Protein AF-A0A4R8GVM1-F1 (afdb_monomer)

Sequence (85 aa):
MPNQVTVVLVFYRDKWCPYCNLQLRTYQQALSKINDLGAGLISISPQTPDYSLTQKEKEELSYELLSDTKGEVAEKYNVLFDVPR

Organism: NCBI:txid46469

Foldseek 3Di:
DPDDAAEDEAEDEADVDPVVLVVQLVCQVCQVVCVVVRHAYEYEYLDDPVRQVVSCVVSVHPGYYYHPVPCPVVVVVVNDDDDDD

Secondary structure (DSSP, 8-state):
-----EEEEEE---TT-HHHHHHHHHHHHHHHHHHHTTEEEEEEESS-HHHHHHHHHHTT--SEEEE-TTSHHHHHTT---PPP-

Structure (mmCIF, N/CA/C/O backbone):
data_AF-A0A4R8GVM1-F1
#
_entry.id   AF-A0A4R8GVM1-F1
#
loop_
_atom_site.group_PDB
_atom_site.id
_atom_site.type_symbol
_atom_site.label_atom_id
_atom_site.label_alt_id
_atom_site.label_comp_id
_atom_site.label_asym_id
_atom_site.label_entity_id
_atom_site.label_seq_id
_atom_site.pdbx_PDB_ins_code
_atom_site.Cartn_x
_atom_site.Cartn_y
_atom_site.Cartn_z
_atom_site.occupancy
_atom_site.B_iso_or_equiv
_atom_site.auth_seq_id
_atom_site.auth_comp_id
_atom_site.auth_asym_id
_atom_site.auth_atom_id
_atom_site.pdbx_PDB_model_num
ATOM 1 N N . MET A 1 1 ? -15.293 -18.231 15.649 1.00 46.91 1 MET A N 1
ATOM 2 C CA . MET A 1 1 ? -14.965 -17.803 14.272 1.00 46.91 1 MET A CA 1
ATOM 3 C C . MET A 1 1 ? -13.742 -16.913 14.387 1.00 46.91 1 MET A C 1
ATOM 5 O O . MET A 1 1 ? -13.754 -16.094 15.302 1.00 46.91 1 MET A O 1
ATOM 9 N N . PRO A 1 2 ? -12.665 -17.101 13.609 1.00 60.03 2 PRO A N 1
ATOM 10 C CA . PRO A 1 2 ? -11.539 -16.181 13.697 1.00 60.03 2 PRO A CA 1
ATOM 11 C C . PRO A 1 2 ? -12.039 -14.783 13.311 1.00 60.03 2 PRO A C 1
ATOM 13 O O . PRO A 1 2 ? -12.897 -14.660 12.439 1.00 60.03 2 PRO A O 1
ATOM 16 N N . ASN A 1 3 ? -11.563 -13.759 14.016 1.00 59.28 3 ASN A N 1
ATOM 17 C CA . ASN A 1 3 ? -11.906 -12.359 13.783 1.00 59.28 3 ASN A CA 1
ATOM 18 C C . ASN A 1 3 ? -11.609 -12.016 12.311 1.00 59.28 3 ASN A C 1
ATOM 20 O O . ASN A 1 3 ? -10.445 -11.889 11.931 1.00 59.28 3 ASN A O 1
ATOM 24 N N . GLN A 1 4 ? -12.636 -11.939 11.463 1.00 64.06 4 GLN A 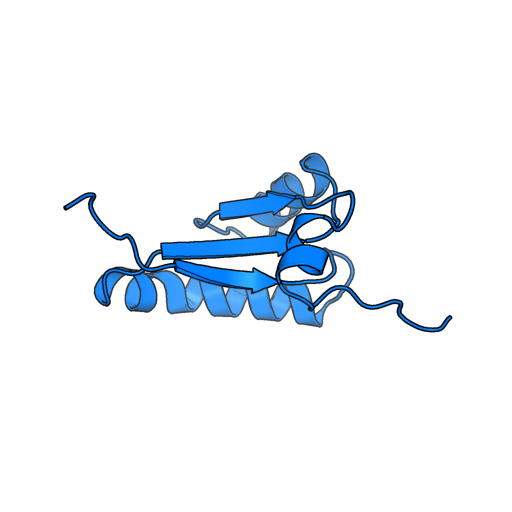N 1
ATOM 25 C CA . GLN A 1 4 ? -12.466 -11.608 10.051 1.00 64.06 4 GLN A CA 1
ATOM 26 C C . GLN A 1 4 ? -12.259 -10.097 9.942 1.00 64.06 4 GLN A C 1
ATOM 28 O O . GLN A 1 4 ? -13.206 -9.320 10.024 1.00 64.06 4 GLN A O 1
ATOM 33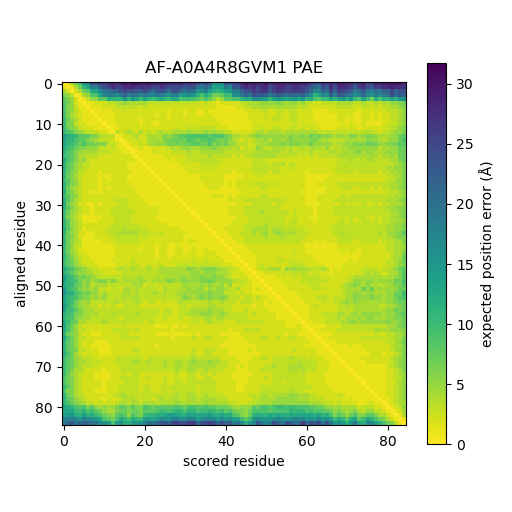 N N . VAL A 1 5 ? -11.000 -9.681 9.811 1.00 81.38 5 VAL A N 1
ATOM 34 C CA . VAL A 1 5 ? -10.630 -8.274 9.631 1.00 81.38 5 VAL A CA 1
ATOM 35 C C . VAL A 1 5 ? -10.894 -7.888 8.178 1.00 81.38 5 VAL A C 1
ATOM 37 O O . VAL A 1 5 ? -10.354 -8.504 7.259 1.00 81.38 5 VAL A O 1
ATOM 40 N N . THR A 1 6 ? -11.738 -6.879 7.964 1.00 94.50 6 THR A N 1
ATOM 41 C CA . THR A 1 6 ? -11.973 -6.315 6.628 1.00 94.50 6 THR A CA 1
ATOM 42 C C . THR A 1 6 ? -10.775 -5.458 6.239 1.00 94.50 6 THR A C 1
ATOM 44 O O . THR A 1 6 ? -10.298 -4.659 7.041 1.00 94.50 6 THR A O 1
ATOM 47 N N . VAL A 1 7 ? -10.277 -5.613 5.013 1.00 95.44 7 VAL A N 1
ATOM 48 C CA . VAL A 1 7 ? -9.113 -4.868 4.522 1.00 95.44 7 VAL A CA 1
ATOM 49 C C . VAL A 1 7 ? -9.448 -4.218 3.189 1.00 95.44 7 VAL A C 1
ATOM 51 O O . VAL A 1 7 ? -9.914 -4.879 2.264 1.00 95.44 7 VAL A O 1
ATOM 54 N N . VAL A 1 8 ? -9.163 -2.923 3.087 1.00 96.50 8 VAL A N 1
ATOM 55 C CA . VAL A 1 8 ? -9.033 -2.223 1.812 1.00 96.50 8 VAL A CA 1
ATOM 56 C C . VAL A 1 8 ? -7.604 -2.448 1.322 1.00 96.50 8 VAL A C 1
ATOM 58 O O . VAL A 1 8 ? -6.654 -1.967 1.938 1.00 96.50 8 VAL A O 1
ATOM 61 N N . LEU A 1 9 ? -7.454 -3.211 0.238 1.00 97.00 9 LEU A N 1
ATOM 62 C CA . LEU A 1 9 ? -6.163 -3.499 -0.387 1.00 97.00 9 LEU A CA 1
ATOM 63 C C . LEU A 1 9 ? -5.995 -2.654 -1.652 1.00 97.00 9 LEU A C 1
ATOM 65 O O . LEU A 1 9 ? -6.832 -2.704 -2.553 1.00 97.00 9 LEU A O 1
ATOM 69 N N . VAL A 1 10 ? -4.907 -1.893 -1.723 1.00 96.69 10 VAL A N 1
ATOM 70 C CA . VAL A 1 10 ? -4.608 -0.980 -2.830 1.00 96.69 10 VAL A CA 1
ATOM 71 C C . VAL A 1 10 ? -3.337 -1.426 -3.539 1.00 96.69 10 VAL A C 1
ATOM 73 O O . VAL A 1 10 ? -2.259 -1.404 -2.954 1.00 96.69 10 VAL A O 1
ATOM 76 N N . PHE A 1 11 ? -3.437 -1.750 -4.825 1.00 95.56 11 PHE A N 1
ATOM 77 C CA . PHE A 1 11 ? -2.269 -1.950 -5.682 1.00 95.56 11 PHE A CA 1
ATOM 78 C C . PHE A 1 11 ? -1.867 -0.622 -6.324 1.00 95.56 11 PHE A C 1
ATOM 80 O O . PHE A 1 11 ? -2.710 0.086 -6.881 1.00 95.56 11 PHE A O 1
ATOM 87 N N . TYR A 1 12 ? -0.583 -0.280 -6.260 1.00 93.69 12 TYR A N 1
ATOM 88 C CA . TYR A 1 12 ? -0.032 0.904 -6.917 1.00 93.69 12 TYR A CA 1
ATOM 89 C C . TYR A 1 12 ? 1.328 0.596 -7.551 1.00 93.69 12 TYR A C 1
ATOM 91 O O . TYR A 1 12 ? 1.934 -0.438 -7.281 1.00 93.69 12 TYR A O 1
ATOM 99 N N . ARG A 1 13 ? 1.798 1.485 -8.434 1.00 89.12 13 ARG A N 1
ATOM 100 C CA . ARG A 1 13 ? 3.026 1.259 -9.211 1.00 89.12 13 ARG A CA 1
ATOM 101 C C . ARG A 1 13 ? 4.277 1.471 -8.370 1.00 89.12 13 ARG A C 1
ATOM 103 O O . ARG A 1 13 ? 4.971 0.518 -8.045 1.00 89.12 13 ARG A O 1
ATOM 110 N N . ASP A 1 14 ? 4.578 2.723 -8.047 1.00 85.94 14 ASP A N 1
ATOM 111 C CA . ASP A 1 14 ? 5.820 3.093 -7.375 1.00 85.94 14 ASP A CA 1
ATOM 112 C C . ASP A 1 14 ? 5.839 4.578 -6.966 1.00 85.94 14 ASP A C 1
ATOM 114 O O . ASP A 1 14 ? 4.908 5.343 -7.235 1.00 85.94 14 ASP A O 1
ATOM 118 N N . LYS A 1 15 ? 6.930 4.989 -6.310 1.00 83.88 15 LYS A N 1
ATOM 119 C CA . LYS A 1 15 ? 7.177 6.345 -5.812 1.00 83.88 15 LYS A CA 1
ATOM 120 C C . LYS A 1 15 ? 7.413 7.399 -6.888 1.00 83.88 15 LYS A C 1
ATOM 122 O O . LYS A 1 15 ? 7.300 8.588 -6.583 1.00 83.88 15 LYS A O 1
ATOM 127 N N . TRP A 1 16 ? 7.811 7.017 -8.104 1.00 84.75 16 TRP A N 1
ATOM 128 C CA . TRP A 1 16 ? 8.082 8.004 -9.156 1.00 84.75 16 TRP A CA 1
ATOM 129 C C . TRP A 1 16 ? 6.788 8.458 -9.829 1.00 84.75 16 TRP A C 1
ATOM 131 O O . TRP A 1 16 ? 6.745 9.549 -10.394 1.00 84.75 16 TRP A O 1
ATOM 141 N N . CYS A 1 17 ? 5.717 7.670 -9.722 1.00 86.56 17 CYS A N 1
ATOM 142 C CA . CYS A 1 17 ? 4.414 8.043 -10.235 1.00 86.56 17 CYS A CA 1
ATOM 143 C C . CYS A 1 17 ? 3.765 9.162 -9.382 1.00 86.56 17 CYS A C 1
ATOM 145 O O . CYS A 1 17 ? 3.385 8.928 -8.229 1.00 86.56 17 CYS A O 1
ATOM 147 N N . PRO A 1 18 ? 3.554 10.377 -9.931 1.00 88.06 18 PRO A N 1
ATOM 148 C CA . PRO A 1 18 ? 2.970 11.488 -9.174 1.00 88.06 18 PRO A CA 1
ATOM 149 C C . PRO A 1 18 ? 1.518 11.215 -8.767 1.00 88.06 18 PRO A C 1
ATOM 151 O O . PRO A 1 18 ? 1.087 11.636 -7.693 1.00 88.06 18 PRO A O 1
ATOM 154 N N . TYR A 1 19 ? 0.784 10.470 -9.598 1.00 91.94 19 TYR A N 1
ATOM 155 C CA . TYR A 1 19 ? -0.578 10.049 -9.293 1.00 91.94 19 TYR A CA 1
ATOM 156 C C . TYR A 1 19 ? -0.613 9.071 -8.116 1.00 91.94 19 TYR A C 1
ATOM 158 O O . TYR A 1 19 ? -1.427 9.253 -7.216 1.00 91.94 19 TYR A O 1
ATOM 166 N N . CYS A 1 20 ? 0.308 8.101 -8.059 1.00 92.12 20 CYS A N 1
ATOM 167 C CA . CYS A 1 20 ? 0.399 7.189 -6.918 1.00 92.12 20 CYS A CA 1
ATOM 168 C C . CYS A 1 20 ? 0.672 7.947 -5.614 1.00 92.12 20 CYS A C 1
ATOM 170 O O . CYS A 1 20 ? 0.008 7.692 -4.618 1.00 92.12 20 CYS A O 1
ATOM 172 N N . ASN A 1 21 ? 1.576 8.931 -5.616 1.00 92.38 21 ASN A N 1
ATOM 173 C CA . ASN A 1 21 ? 1.845 9.732 -4.415 1.00 92.38 21 ASN A CA 1
ATOM 174 C C . ASN A 1 21 ? 0.606 10.521 -3.958 1.00 92.38 21 ASN A C 1
ATOM 176 O O . ASN A 1 21 ? 0.290 10.547 -2.770 1.00 92.38 21 ASN A O 1
ATOM 180 N N . LEU A 1 22 ? -0.127 11.136 -4.895 1.00 94.50 22 LEU A N 1
ATOM 181 C CA . LEU A 1 22 ? -1.396 11.801 -4.586 1.00 94.50 22 LEU A CA 1
ATOM 182 C C . LEU A 1 22 ? -2.415 10.816 -3.999 1.00 94.50 22 LEU A C 1
ATOM 184 O O . LEU A 1 22 ? -2.998 11.096 -2.955 1.00 94.50 22 LEU A O 1
ATOM 188 N N . GLN A 1 23 ? -2.582 9.659 -4.639 1.00 95.00 23 GLN A N 1
ATOM 189 C CA . GLN A 1 23 ? -3.490 8.602 -4.209 1.00 95.00 23 GLN A CA 1
ATOM 190 C C . GLN A 1 23 ? -3.174 8.129 -2.778 1.00 95.00 23 GLN A C 1
ATOM 192 O O . GLN A 1 23 ? -4.081 8.048 -1.951 1.00 95.00 23 GLN A O 1
ATOM 197 N N . LEU A 1 24 ? -1.900 7.883 -2.451 1.00 95.88 24 LEU A N 1
ATOM 198 C CA . LEU A 1 24 ? -1.483 7.449 -1.113 1.00 95.88 24 LEU A CA 1
ATOM 199 C C . LEU A 1 24 ? -1.818 8.485 -0.029 1.00 95.88 24 LEU A C 1
ATOM 201 O O . LEU A 1 24 ? -2.318 8.103 1.032 1.00 95.88 24 LEU A O 1
ATOM 205 N N . ARG A 1 25 ? -1.608 9.782 -0.303 1.00 96.00 25 ARG A N 1
ATOM 206 C CA . 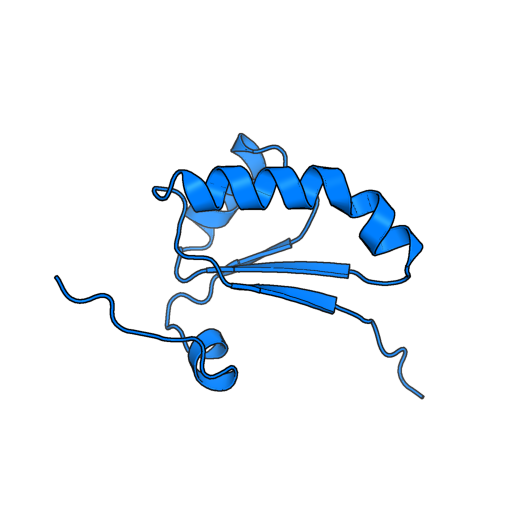ARG A 1 25 ? -1.995 10.871 0.613 1.00 96.00 25 ARG A CA 1
ATOM 207 C C . ARG A 1 25 ? -3.509 10.980 0.775 1.00 96.00 25 ARG A C 1
ATOM 209 O O . ARG A 1 25 ? -3.992 11.196 1.883 1.00 96.00 25 ARG A O 1
ATOM 216 N N . THR A 1 26 ? -4.274 10.805 -0.301 1.00 96.69 26 THR A N 1
ATOM 217 C CA . THR A 1 26 ? -5.742 10.794 -0.223 1.00 96.69 26 THR A CA 1
ATOM 218 C C . THR A 1 26 ? -6.244 9.649 0.654 1.00 96.69 26 THR A C 1
ATOM 220 O O . THR A 1 26 ? -7.158 9.847 1.453 1.00 96.69 26 THR A O 1
ATOM 223 N N . TYR A 1 27 ? -5.624 8.469 0.585 1.00 97.38 27 TYR A N 1
ATOM 224 C CA . TYR A 1 27 ? -5.978 7.383 1.496 1.00 97.38 27 TYR A CA 1
ATOM 225 C C . TYR A 1 27 ? -5.585 7.659 2.946 1.00 97.38 27 TYR A C 1
ATOM 227 O O . TYR A 1 27 ? -6.365 7.340 3.838 1.00 97.38 27 TYR A O 1
ATOM 235 N N . GLN A 1 28 ? -4.444 8.310 3.196 1.00 97.62 28 GLN A N 1
ATOM 236 C CA . GLN A 1 28 ? -4.080 8.764 4.542 1.00 97.62 28 GLN A CA 1
ATOM 237 C C . GLN A 1 28 ? -5.151 9.698 5.126 1.00 97.62 28 GLN A C 1
ATOM 239 O O . GLN A 1 28 ? -5.564 9.528 6.270 1.00 97.62 28 GLN A O 1
ATOM 244 N N . GLN A 1 29 ? -5.665 10.639 4.328 1.00 97.81 29 GLN A N 1
ATOM 245 C CA . GLN A 1 29 ? -6.755 11.536 4.738 1.00 97.81 29 GLN A CA 1
ATOM 246 C C . GLN A 1 29 ? -8.062 10.782 5.034 1.00 97.81 29 GLN A C 1
ATOM 248 O O . GLN A 1 29 ? -8.830 11.189 5.903 1.00 97.81 29 GLN A O 1
ATOM 253 N N . ALA A 1 30 ? -8.316 9.674 4.334 1.00 97.44 30 ALA A N 1
ATOM 254 C CA . ALA A 1 30 ? -9.491 8.830 4.533 1.00 97.44 30 ALA A CA 1
ATOM 2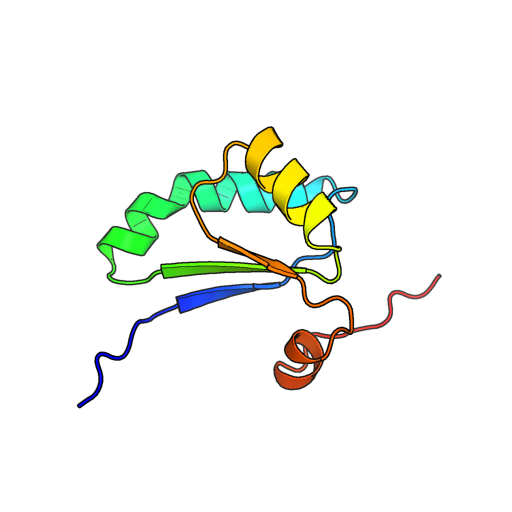55 C C . ALA A 1 30 ? -9.317 7.760 5.628 1.00 97.44 30 ALA A C 1
ATOM 257 O O . ALA A 1 30 ? -10.300 7.107 5.985 1.00 97.44 30 ALA A O 1
ATOM 258 N N . LEU A 1 31 ? -8.108 7.573 6.170 1.00 97.69 31 LEU A N 1
ATOM 259 C CA . LEU A 1 31 ? -7.766 6.439 7.033 1.00 97.69 31 LEU A CA 1
ATOM 260 C C . LEU A 1 31 ? -8.665 6.344 8.269 1.00 97.69 31 LEU A C 1
ATOM 262 O O . LEU A 1 31 ? -9.148 5.258 8.575 1.00 97.69 31 LEU A O 1
ATOM 266 N N . SER A 1 32 ? -8.950 7.469 8.938 1.00 97.50 32 SER A N 1
ATOM 267 C CA . SER A 1 32 ? -9.853 7.477 10.102 1.00 97.50 32 SER A CA 1
ATOM 268 C C . SER A 1 32 ? -11.227 6.921 9.743 1.00 97.50 32 SER A C 1
ATOM 270 O O . SER A 1 32 ? -11.724 6.033 10.419 1.00 97.50 32 SER A O 1
ATOM 272 N N . LYS A 1 33 ? -11.801 7.363 8.618 1.00 97.50 33 LYS A N 1
ATOM 273 C CA . LYS A 1 33 ? -13.113 6.898 8.159 1.00 97.50 33 LYS A CA 1
ATOM 274 C C . LYS A 1 33 ? -13.108 5.407 7.812 1.00 97.50 33 LYS A C 1
ATOM 276 O O . LYS A 1 33 ? -14.106 4.733 8.035 1.00 97.50 33 LYS A O 1
ATOM 281 N N . ILE A 1 34 ? -12.013 4.896 7.245 1.00 96.56 34 ILE A N 1
ATOM 282 C CA . ILE A 1 34 ? -11.857 3.462 6.954 1.00 96.56 34 ILE A CA 1
ATOM 283 C C . ILE A 1 34 ? -11.833 2.666 8.268 1.00 96.56 34 ILE A C 1
ATOM 285 O O . ILE A 1 34 ? -12.566 1.685 8.401 1.00 96.56 34 ILE A O 1
ATOM 289 N N . ASN A 1 35 ? -11.068 3.138 9.254 1.00 95.50 35 ASN A N 1
ATOM 290 C CA . ASN A 1 35 ? -10.977 2.519 10.575 1.00 95.50 35 ASN A CA 1
ATOM 291 C C . ASN A 1 35 ? -12.315 2.559 11.333 1.00 95.50 35 ASN A C 1
ATOM 293 O O . ASN A 1 35 ? -12.695 1.559 11.940 1.00 95.50 35 ASN A O 1
ATOM 297 N N . ASP A 1 36 ? -13.062 3.665 11.254 1.00 96.88 36 ASP A N 1
ATOM 298 C CA . ASP A 1 36 ? -14.383 3.823 11.885 1.00 96.88 36 ASP A CA 1
ATOM 299 C C . ASP A 1 36 ? -15.422 2.831 11.328 1.00 96.88 36 ASP A C 1
ATOM 301 O O . ASP A 1 36 ? -16.386 2.479 12.007 1.00 96.88 36 ASP A O 1
ATOM 305 N N . LEU A 1 37 ? -15.214 2.340 10.101 1.00 95.94 37 LEU A N 1
ATOM 306 C CA . LEU A 1 37 ? -16.014 1.280 9.478 1.00 95.94 37 LEU A CA 1
ATOM 307 C C . LEU A 1 37 ? -15.544 -0.138 9.859 1.00 95.94 37 LEU A C 1
ATOM 309 O O . LEU A 1 37 ? -16.083 -1.119 9.348 1.00 95.94 37 LEU A O 1
ATOM 313 N N . GLY A 1 38 ? -14.546 -0.264 10.737 1.00 94.69 38 GLY A N 1
ATOM 314 C CA . GLY A 1 38 ? -13.977 -1.544 11.164 1.00 94.69 38 GLY A CA 1
ATOM 315 C C . GLY A 1 38 ? -13.058 -2.197 10.128 1.00 94.69 38 GLY A C 1
ATOM 316 O O . GLY A 1 38 ? -12.835 -3.408 10.193 1.00 94.69 38 GLY A O 1
ATOM 317 N N . ALA A 1 39 ? -12.542 -1.425 9.166 1.00 95.75 39 ALA A N 1
ATOM 318 C CA . ALA A 1 39 ? -11.624 -1.907 8.142 1.00 95.75 39 ALA A CA 1
ATOM 319 C C . ALA A 1 3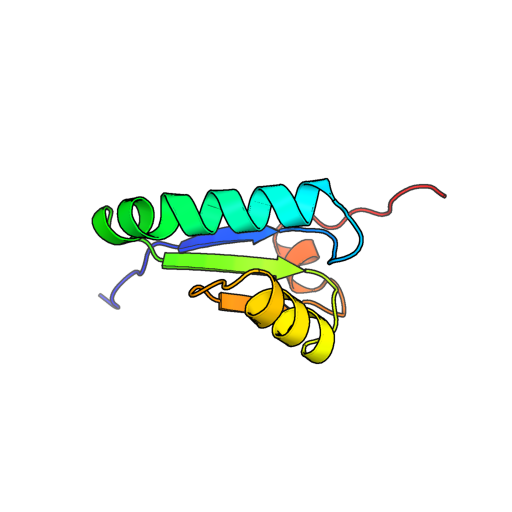9 ? -10.199 -1.375 8.357 1.00 95.75 39 ALA A C 1
ATOM 321 O O . ALA A 1 39 ? -10.005 -0.268 8.845 1.00 95.75 39 ALA A O 1
ATOM 322 N N . GLY A 1 40 ? -9.199 -2.159 7.958 1.00 95.62 40 GLY A N 1
ATOM 323 C CA . GLY A 1 40 ? -7.816 -1.704 7.813 1.00 95.62 40 GLY A CA 1
ATOM 324 C C . GLY A 1 40 ? -7.50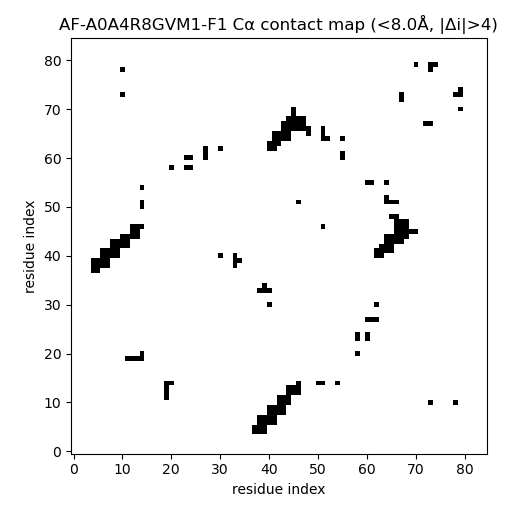2 -1.283 6.376 1.00 95.62 40 GLY A C 1
ATOM 325 O O . GLY A 1 40 ? -8.227 -1.633 5.442 1.00 95.62 40 GLY A O 1
ATOM 326 N N . LEU A 1 41 ? -6.390 -0.574 6.188 1.00 97.25 41 LEU A N 1
ATOM 327 C CA . LEU A 1 41 ? -5.882 -0.167 4.878 1.00 97.25 41 LEU A CA 1
ATOM 328 C C . LEU A 1 41 ? -4.455 -0.683 4.674 1.00 97.25 41 LEU A C 1
ATOM 330 O O . LEU A 1 41 ? -3.593 -0.489 5.532 1.00 97.25 41 LEU A O 1
ATOM 334 N N . ILE A 1 42 ? -4.209 -1.296 3.516 1.00 97.19 42 ILE 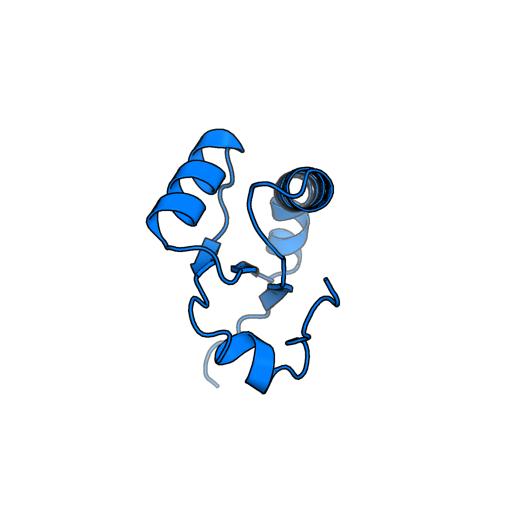A N 1
ATOM 335 C CA . ILE A 1 42 ? -2.885 -1.751 3.085 1.00 97.19 42 ILE A CA 1
ATOM 336 C C . ILE A 1 42 ? -2.670 -1.331 1.631 1.00 97.19 42 ILE A C 1
ATOM 338 O O . ILE A 1 42 ? -3.513 -1.607 0.775 1.00 97.19 42 ILE A O 1
ATOM 342 N N . SER A 1 43 ? -1.520 -0.727 1.342 1.00 97.06 43 SER A N 1
ATOM 343 C CA . SER A 1 43 ? -1.061 -0.490 -0.030 1.00 97.06 43 SER A CA 1
ATOM 344 C C . SER A 1 43 ? 0.091 -1.425 -0.378 1.00 97.06 43 SER A C 1
ATOM 346 O O . SER A 1 43 ? 0.963 -1.663 0.450 1.00 97.06 43 SER A O 1
ATOM 348 N N . ILE A 1 44 ? 0.124 -1.939 -1.604 1.00 97.06 44 ILE A N 1
ATOM 349 C CA . ILE A 1 44 ? 1.145 -2.870 -2.088 1.00 97.06 44 ILE A CA 1
ATOM 350 C C . ILE A 1 44 ? 1.677 -2.436 -3.459 1.00 97.06 44 ILE A C 1
ATOM 352 O O . ILE A 1 44 ? 0.912 -2.002 -4.324 1.00 97.06 44 ILE A O 1
ATOM 356 N N . SER A 1 45 ? 2.995 -2.525 -3.652 1.00 95.25 45 SER A N 1
ATOM 357 C CA . SER A 1 45 ? 3.660 -2.178 -4.918 1.00 95.25 45 SER A CA 1
ATOM 358 C C . SER A 1 45 ? 4.861 -3.078 -5.218 1.00 95.25 45 SER A C 1
ATOM 360 O O . SER A 1 45 ? 5.430 -3.641 -4.284 1.00 95.25 45 SER A O 1
ATOM 362 N N . PRO A 1 46 ? 5.326 -3.166 -6.478 1.00 93.75 46 PRO A N 1
ATOM 363 C CA . PRO A 1 46 ? 6.569 -3.856 -6.840 1.00 93.75 46 PRO A CA 1
ATOM 364 C C . PRO A 1 46 ? 7.855 -3.193 -6.316 1.00 93.75 46 PRO A C 1
ATOM 366 O O . PRO A 1 46 ? 8.958 -3.661 -6.600 1.00 93.75 46 PRO A O 1
ATOM 369 N N . GLN A 1 47 ? 7.754 -2.099 -5.555 1.00 92.00 47 GLN A N 1
ATOM 370 C CA . GLN A 1 47 ? 8.914 -1.418 -4.985 1.00 92.00 47 GLN A CA 1
ATOM 371 C C . GLN A 1 47 ? 9.623 -2.262 -3.929 1.00 92.00 47 GLN A C 1
ATOM 373 O O . GLN A 1 47 ? 9.002 -3.043 -3.210 1.00 92.00 47 GLN A O 1
ATOM 378 N N . THR A 1 48 ? 10.929 -2.044 -3.773 1.00 93.12 48 THR A N 1
ATOM 379 C CA . THR A 1 48 ? 11.692 -2.635 -2.671 1.00 93.12 48 THR A CA 1
ATOM 380 C C . THR A 1 48 ? 11.240 -2.066 -1.318 1.00 93.12 48 THR A C 1
ATOM 382 O O . THR A 1 48 ? 10.770 -0.924 -1.265 1.00 93.12 48 THR A O 1
ATOM 385 N N . PRO A 1 49 ? 11.416 -2.813 -0.211 1.00 90.50 49 PRO A N 1
ATOM 386 C CA . PRO A 1 49 ? 11.046 -2.346 1.126 1.00 90.50 49 PRO A CA 1
ATOM 387 C C . PRO A 1 49 ? 11.683 -1.005 1.513 1.00 90.50 49 PRO A C 1
ATOM 389 O O . PRO A 1 49 ? 10.998 -0.153 2.070 1.00 90.50 49 PRO A O 1
ATOM 392 N N . ASP A 1 50 ? 12.948 -0.773 1.147 1.00 90.69 50 ASP A N 1
ATOM 393 C CA . ASP A 1 50 ? 13.652 0.488 1.432 1.00 90.69 50 ASP A CA 1
ATOM 394 C C . ASP A 1 50 ? 12.961 1.694 0.782 1.00 90.69 50 ASP A C 1
ATOM 396 O O . ASP A 1 50 ? 12.827 2.765 1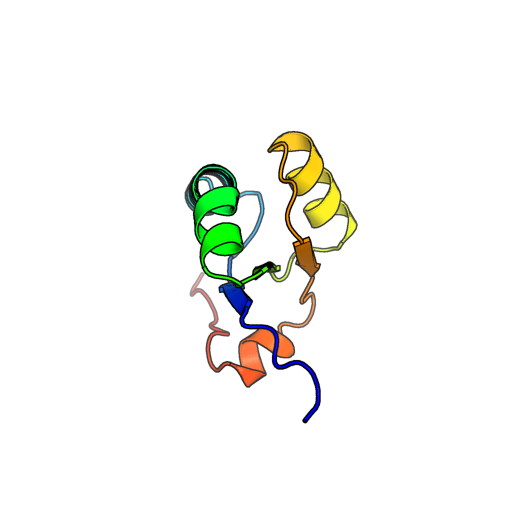.381 1.00 90.69 50 ASP A O 1
ATOM 400 N N . TYR A 1 51 ? 12.483 1.525 -0.455 1.00 86.88 51 TYR A N 1
ATOM 401 C CA . TYR A 1 51 ? 11.744 2.571 -1.152 1.00 86.88 51 TYR A CA 1
ATOM 402 C C . TYR A 1 51 ? 10.335 2.753 -0.599 1.00 86.88 51 TYR A C 1
ATOM 404 O O . TYR A 1 51 ? 9.901 3.899 -0.477 1.00 86.88 51 TYR A O 1
ATOM 412 N N . SER A 1 52 ? 9.658 1.669 -0.219 1.00 85.81 52 SER A N 1
ATOM 413 C CA . SER A 1 52 ? 8.364 1.734 0.466 1.00 85.81 52 SER A CA 1
ATOM 414 C C . SER A 1 52 ? 8.475 2.475 1.803 1.00 85.81 52 SER A C 1
ATOM 416 O O . SER A 1 52 ? 7.650 3.340 2.085 1.00 85.81 52 SER A O 1
ATOM 418 N N . LEU A 1 53 ? 9.526 2.212 2.590 1.00 87.19 53 LEU A N 1
ATOM 419 C CA . LEU A 1 53 ? 9.789 2.891 3.861 1.00 87.19 53 LEU A CA 1
ATOM 420 C C . LEU A 1 53 ? 10.078 4.379 3.651 1.00 87.19 53 LEU A C 1
ATOM 422 O O . LEU A 1 53 ? 9.412 5.219 4.249 1.00 87.19 53 LEU A O 1
ATOM 426 N N . THR A 1 54 ? 10.989 4.708 2.730 1.00 88.31 54 THR A N 1
ATOM 427 C CA . THR A 1 54 ? 11.306 6.108 2.392 1.00 88.31 54 THR A CA 1
ATOM 428 C C . THR A 1 54 ? 10.051 6.868 1.949 1.00 88.31 54 THR A C 1
ATOM 430 O O . THR A 1 54 ? 9.868 8.036 2.284 1.00 88.31 54 THR A O 1
ATOM 433 N N . GLN A 1 55 ? 9.173 6.223 1.173 1.00 86.56 55 GLN A N 1
ATOM 434 C CA . GLN A 1 55 ? 7.916 6.817 0.721 1.00 86.56 55 GLN A CA 1
ATOM 435 C C . GLN A 1 55 ? 6.927 7.004 1.879 1.00 86.56 55 GLN A C 1
ATOM 437 O O . GLN A 1 55 ? 6.310 8.062 1.969 1.00 86.56 55 GLN A O 1
ATOM 442 N N . LYS A 1 56 ? 6.802 6.012 2.771 1.00 90.81 56 LYS A N 1
ATOM 443 C CA . LYS A 1 56 ? 5.962 6.082 3.975 1.00 90.81 56 LYS A CA 1
ATOM 444 C C . LYS A 1 56 ? 6.368 7.255 4.865 1.00 90.81 56 LYS A C 1
ATOM 446 O O . LYS A 1 56 ? 5.505 8.017 5.282 1.00 90.81 56 LYS A O 1
ATOM 451 N N . GLU A 1 57 ? 7.666 7.423 5.099 1.00 89.81 57 GLU A N 1
ATOM 452 C CA . GLU A 1 57 ? 8.219 8.526 5.891 1.00 89.81 57 GLU A CA 1
ATOM 453 C C . GLU A 1 57 ? 8.002 9.878 5.209 1.00 89.81 57 GLU A C 1
ATOM 455 O O . GLU A 1 57 ? 7.473 10.801 5.821 1.00 89.81 57 GLU A O 1
ATOM 460 N N . LYS A 1 58 ? 8.358 9.989 3.923 1.00 89.38 58 LYS A N 1
ATOM 461 C CA . LYS A 1 58 ? 8.238 11.236 3.156 1.00 89.38 58 LYS A CA 1
ATOM 462 C C . LYS A 1 58 ? 6.800 11.750 3.076 1.00 89.38 58 LYS A C 1
ATOM 464 O O . LYS A 1 58 ? 6.583 12.957 3.098 1.00 89.38 58 LYS A O 1
ATOM 469 N N . GLU A 1 59 ? 5.842 10.849 2.889 1.00 89.38 59 GLU A N 1
ATOM 470 C CA . GLU A 1 59 ? 4.428 11.192 2.715 1.00 89.38 59 GLU A CA 1
ATOM 471 C C . GLU A 1 59 ? 3.638 11.098 4.038 1.00 89.38 59 GLU A C 1
ATOM 473 O O . GLU A 1 59 ? 2.414 11.224 4.018 1.00 89.38 59 GLU A O 1
ATOM 478 N N . GLU A 1 60 ? 4.326 10.877 5.169 1.00 94.12 60 GLU A N 1
ATOM 479 C CA . GLU A 1 60 ? 3.768 10.801 6.530 1.00 94.12 60 GLU A CA 1
ATOM 480 C C . GLU A 1 60 ? 2.604 9.797 6.663 1.00 94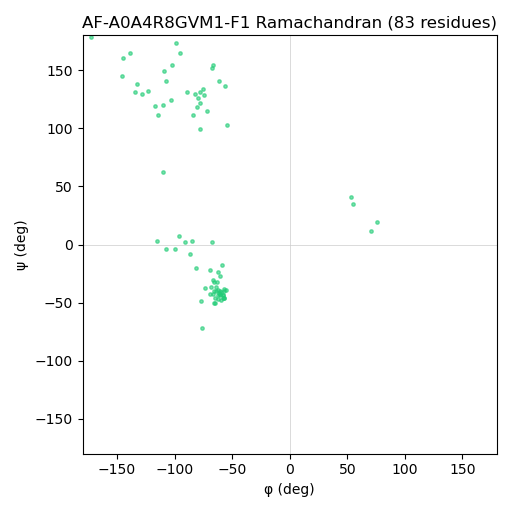.12 60 GLU A C 1
ATOM 482 O O . GLU A 1 60 ? 1.586 10.045 7.316 1.00 94.12 60 GLU A O 1
ATOM 487 N N . LEU A 1 61 ? 2.736 8.637 6.013 1.00 96.12 61 LEU A N 1
ATOM 488 C CA . LEU A 1 61 ? 1.684 7.621 5.976 1.00 96.12 61 LEU A CA 1
ATOM 489 C C . LEU A 1 61 ? 1.725 6.761 7.245 1.00 96.12 61 LEU A C 1
ATOM 491 O O . LEU A 1 61 ? 2.755 6.187 7.601 1.00 96.12 61 LEU A O 1
ATOM 495 N N . SER A 1 62 ? 0.578 6.602 7.901 1.00 95.94 62 SER A N 1
ATOM 496 C CA . SER A 1 62 ? 0.453 5.820 9.137 1.00 95.94 62 SER A CA 1
ATOM 497 C C . SER A 1 62 ? -0.091 4.405 8.923 1.00 95.94 62 SER A C 1
ATOM 499 O O . SER A 1 62 ? -0.173 3.641 9.880 1.00 95.94 62 SER A O 1
ATOM 501 N N . TYR A 1 63 ? -0.470 4.044 7.696 1.00 95.75 63 TYR A N 1
ATOM 502 C CA . TYR A 1 63 ? -0.917 2.694 7.338 1.00 95.75 63 TYR A CA 1
ATOM 503 C C . TYR A 1 63 ? 0.206 1.871 6.681 1.00 95.75 63 TYR A C 1
ATOM 505 O O . TYR A 1 63 ? 1.313 2.363 6.443 1.00 95.75 63 TYR A O 1
ATOM 513 N N . GLU A 1 64 ? -0.046 0.584 6.444 1.00 94.56 64 GLU A N 1
ATOM 514 C CA . GLU A 1 64 ? 0.966 -0.345 5.934 1.00 94.56 64 GLU A CA 1
ATOM 515 C C . GLU A 1 64 ? 1.209 -0.188 4.429 1.00 94.56 64 GLU A C 1
ATOM 517 O O . GLU A 1 64 ? 0.273 -0.188 3.624 1.00 94.56 64 GLU A O 1
ATOM 522 N N . LEU A 1 65 ? 2.491 -0.098 4.062 1.00 95.25 65 LEU A N 1
ATOM 523 C CA . LEU A 1 65 ? 2.978 -0.145 2.685 1.00 95.25 65 LEU A CA 1
ATOM 524 C C . LEU A 1 65 ? 3.825 -1.409 2.528 1.00 95.25 65 LEU A C 1
ATOM 526 O O . LEU A 1 65 ? 4.904 -1.516 3.107 1.00 95.25 65 LEU A O 1
ATOM 530 N N . LEU A 1 66 ? 3.327 -2.361 1.746 1.00 95.75 66 LEU A N 1
ATOM 531 C CA . LEU A 1 66 ? 3.965 -3.645 1.492 1.00 95.75 66 LEU A CA 1
ATOM 532 C C . LEU A 1 66 ? 4.651 -3.674 0.123 1.00 95.75 66 LEU A C 1
ATOM 534 O O . LEU A 1 66 ? 4.264 -2.987 -0.826 1.00 95.75 66 LEU A O 1
ATOM 538 N N . SER A 1 67 ? 5.664 -4.528 0.027 1.00 96.50 67 SER A N 1
ATOM 539 C CA . SER A 1 67 ? 6.468 -4.729 -1.175 1.00 96.50 67 SER A CA 1
ATOM 540 C C . SER A 1 67 ? 6.191 -6.099 -1.791 1.00 96.50 67 SER A C 1
ATOM 542 O O . SER A 1 67 ? 6.440 -7.123 -1.162 1.00 96.50 67 SER A O 1
ATOM 544 N N . ASP A 1 68 ? 5.728 -6.110 -3.038 1.00 96.25 68 ASP A N 1
ATOM 545 C CA . ASP A 1 68 ? 5.523 -7.287 -3.889 1.00 96.25 68 ASP A CA 1
ATOM 546 C C . ASP A 1 68 ? 6.555 -7.295 -5.020 1.00 96.25 68 ASP A C 1
ATOM 548 O O . ASP A 1 68 ? 6.232 -7.165 -6.199 1.00 96.25 68 ASP A O 1
ATOM 552 N N . THR A 1 69 ? 7.836 -7.381 -4.660 1.00 94.88 69 THR A N 1
ATOM 553 C CA . THR A 1 69 ? 8.967 -7.168 -5.585 1.00 94.88 69 THR A CA 1
ATOM 554 C C . THR A 1 69 ? 8.995 -8.110 -6.789 1.00 94.88 69 THR A C 1
ATOM 556 O O . THR A 1 69 ? 9.682 -7.826 -7.767 1.00 94.88 69 THR A O 1
ATOM 559 N N . LYS A 1 70 ? 8.264 -9.226 -6.723 1.00 94.38 70 LYS A N 1
ATOM 560 C CA . LYS A 1 70 ? 8.134 -10.209 -7.804 1.00 94.38 70 LYS A CA 1
ATOM 561 C C . LYS A 1 70 ? 6.765 -10.191 -8.490 1.00 94.38 70 LYS A C 1
ATOM 563 O O . LYS A 1 70 ? 6.581 -10.931 -9.447 1.00 94.38 70 LYS A O 1
ATOM 568 N N . GLY A 1 71 ? 5.820 -9.380 -8.015 1.00 94.88 71 GLY A N 1
ATOM 569 C CA . GLY A 1 71 ? 4.456 -9.333 -8.542 1.00 94.88 71 GLY A CA 1
ATOM 570 C C . GLY A 1 71 ? 3.611 -10.572 -8.221 1.00 94.88 71 GLY A C 1
ATOM 571 O O . GLY A 1 71 ? 2.538 -10.726 -8.796 1.00 94.88 71 GLY A O 1
ATOM 572 N N . GLU A 1 72 ? 4.065 -11.460 -7.330 1.00 97.19 72 GLU A N 1
ATOM 573 C CA . GLU A 1 72 ? 3.400 -12.737 -7.031 1.00 97.19 72 GLU A CA 1
ATOM 574 C C . GLU A 1 72 ? 2.039 -12.525 -6.350 1.00 97.19 72 GLU A C 1
ATOM 576 O O . GLU A 1 72 ? 1.119 -13.334 -6.500 1.00 97.19 72 GLU A O 1
ATOM 581 N N . VAL A 1 73 ? 1.889 -11.448 -5.571 1.00 96.88 73 VAL A N 1
ATOM 582 C CA . VAL A 1 73 ? 0.602 -11.091 -4.962 1.00 96.88 73 VAL A CA 1
ATOM 583 C C . VAL A 1 73 ? -0.298 -10.447 -6.010 1.00 96.88 73 VAL A C 1
ATOM 585 O O . VAL A 1 73 ? -1.442 -10.867 -6.156 1.00 96.88 73 VAL A O 1
ATOM 588 N N . ALA A 1 74 ? 0.203 -9.477 -6.773 1.00 96.62 74 ALA A N 1
ATOM 589 C CA . ALA A 1 74 ? -0.549 -8.830 -7.847 1.00 96.62 74 ALA A CA 1
ATOM 590 C C . ALA A 1 74 ? -1.065 -9.837 -8.892 1.00 96.62 74 ALA A C 1
ATOM 592 O O . ALA A 1 74 ? -2.203 -9.720 -9.352 1.00 96.62 74 ALA A O 1
ATOM 593 N N . GLU A 1 75 ? -0.273 -10.860 -9.216 1.00 96.94 75 GLU A N 1
ATOM 594 C CA . GLU A 1 75 ? -0.660 -11.959 -10.102 1.00 96.94 75 GLU A CA 1
ATOM 595 C C . GLU A 1 75 ? -1.836 -12.761 -9.529 1.00 96.94 75 GLU A C 1
ATOM 597 O O . GLU A 1 75 ? -2.831 -12.964 -10.219 1.00 96.94 75 GLU A O 1
ATOM 602 N N . LYS A 1 76 ? -1.799 -13.133 -8.241 1.00 97.69 76 LYS A N 1
ATOM 603 C CA . LYS A 1 76 ? -2.907 -13.854 -7.577 1.00 97.69 76 LYS A CA 1
ATOM 604 C C . LYS A 1 76 ? -4.224 -13.078 -7.570 1.00 97.69 76 LYS A C 1
ATOM 606 O O . LYS A 1 76 ? -5.288 -13.691 -7.523 1.00 97.69 76 LYS A O 1
ATOM 611 N N . TYR A 1 77 ? -4.157 -11.749 -7.602 1.00 96.75 77 TYR A N 1
ATOM 612 C CA . TYR A 1 77 ? -5.325 -10.871 -7.701 1.00 96.75 77 TYR A CA 1
ATOM 613 C C . TYR A 1 77 ? -5.701 -10.523 -9.154 1.00 96.75 77 TYR A C 1
ATOM 615 O O . TYR A 1 77 ? -6.664 -9.787 -9.357 1.00 96.75 77 TYR A O 1
ATOM 623 N N . ASN A 1 78 ? -4.994 -11.055 -10.161 1.00 95.88 78 ASN A N 1
ATOM 624 C CA . ASN A 1 78 ? -5.175 -10.755 -11.588 1.00 95.88 78 ASN A CA 1
ATOM 625 C C . ASN A 1 78 ? -5.082 -9.255 -11.924 1.00 95.88 78 ASN A C 1
ATOM 627 O O . ASN A 1 78 ? -5.780 -8.759 -12.807 1.00 95.88 78 ASN A O 1
ATOM 631 N N . VAL A 1 79 ? -4.225 -8.523 -11.209 1.00 94.88 79 VAL A N 1
ATOM 632 C CA . VAL A 1 79 ? -3.974 -7.087 -11.427 1.00 94.88 79 VAL A CA 1
ATOM 633 C C . VAL A 1 79 ? -2.542 -6.801 -11.878 1.00 94.88 79 VAL A C 1
ATOM 635 O O . VAL A 1 79 ? -2.174 -5.639 -12.039 1.00 94.88 79 VAL A O 1
ATOM 638 N N . LEU A 1 80 ? -1.727 -7.839 -12.078 1.00 92.75 80 LEU A N 1
ATOM 639 C CA . LEU A 1 80 ? -0.411 -7.706 -12.690 1.00 92.75 80 LEU A CA 1
ATOM 640 C C . LEU A 1 80 ? -0.567 -7.489 -14.200 1.00 92.75 80 LEU A C 1
ATOM 642 O O . LEU A 1 80 ? -1.260 -8.248 -14.873 1.00 92.75 80 LEU A O 1
ATOM 646 N N . PHE A 1 81 ? 0.082 -6.455 -14.732 1.00 86.00 81 PHE A N 1
ATOM 647 C CA . PHE A 1 81 ? 0.101 -6.180 -16.163 1.00 86.00 81 PHE A CA 1
ATOM 648 C C . PHE A 1 81 ? 1.440 -5.585 -16.583 1.00 86.00 81 PHE A C 1
ATOM 650 O O . PHE A 1 81 ? 2.035 -4.779 -15.864 1.00 86.00 81 PHE A O 1
ATOM 657 N N . ASP A 1 82 ? 1.876 -5.946 -17.785 1.00 83.81 82 ASP A N 1
ATOM 658 C CA . ASP A 1 82 ? 3.019 -5.314 -18.423 1.00 83.81 82 ASP A CA 1
ATOM 659 C C . ASP A 1 82 ? 2.592 -3.983 -19.037 1.00 83.81 82 ASP A C 1
ATOM 661 O O . ASP A 1 82 ? 1.653 -3.908 -19.832 1.00 83.81 82 ASP A O 1
ATOM 665 N N . VAL A 1 83 ? 3.299 -2.914 -18.678 1.00 75.00 83 VAL A N 1
ATOM 666 C CA . VAL A 1 83 ? 3.154 -1.623 -19.353 1.00 75.00 83 VAL A CA 1
ATOM 667 C C . VAL A 1 83 ? 3.972 -1.692 -20.646 1.00 75.00 83 VAL A C 1
ATOM 669 O O . VAL A 1 83 ? 5.192 -1.869 -20.559 1.00 75.00 83 VAL A O 1
ATOM 672 N N . PRO A 1 84 ? 3.356 -1.549 -21.834 1.00 72.19 84 PRO A N 1
ATOM 673 C CA . PRO A 1 84 ? 4.102 -1.460 -23.084 1.00 72.19 84 PRO A CA 1
ATOM 674 C C . PRO A 1 84 ? 5.107 -0.304 -23.011 1.00 72.19 84 PRO A C 1
ATOM 676 O O . PRO A 1 84 ? 4.772 0.767 -22.499 1.00 72.19 84 PRO A O 1
ATOM 679 N N . ARG A 1 85 ? 6.335 -0.540 -23.481 1.00 59.16 85 ARG A N 1
ATOM 680 C CA . ARG A 1 85 ? 7.368 0.502 -23.573 1.00 59.16 85 ARG A CA 1
ATOM 681 C C . ARG A 1 85 ? 7.079 1.481 -24.699 1.00 59.16 85 ARG A C 1
ATOM 683 O O . ARG A 1 85 ? 6.604 1.014 -25.758 1.00 59.16 85 ARG A O 1
#

Radius of gyration: 13.5 Å; Cα contacts (8 Å, |Δi|>4): 104; chains: 1; bounding box: 30×30×38 Å

InterPro domains:
  IPR000866 Alkyl hydroperoxide reductase subunit C/ Thiol specific antioxidant [PF00578] (6-81)
  IPR013766 Thioredoxin domain [PS51352] (1-85)
  IPR036249 Thioredoxin-like superfamily [SSF52833] (7-82)
  IPR050924 Thiol-specific peroxidase BCP/PrxQ [PTHR42801] (6-81)

Nearest PDB structures (foldseek):
  3hjp-assembly2_D  TM=9.605E-01  e=4.773E-05  Saccharolobus solfataricus
  5enu-assembly2_B  TM=9.790E-01  e=1.842E-04  Burkholderia ambifaria MC40-6
  5imd-assembly1_A  TM=9.597E-01  e=8.704E-04  Xanthomonas campestris pv. campestris str. ATCC 33913
  3gkm-assembly1_A  TM=9.573E-01  e=1.066E-03  Xanthomonas campestris pv. campestris
  5io2-assembly1_A  TM=9.571E-01  e=1.305E-03  Xanthomonas campestris pv. campestris str. ATCC 33913

Mean predicted aligned error: 4.26 Å

pLDDT: mean 90.96, std 9.75, range [46.91, 97.81]

Solvent-accessible surface area (backbone atoms only — not comparable to full-atom values): 5127 Å² total; per-residue (Å²): 127,81,85,82,76,46,68,50,78,43,82,48,69,46,87,85,41,68,66,46,53,53,52,55,47,52,48,53,76,43,41,65,64,41,46,76,71,64,26,48,60,38,37,37,22,53,36,53,60,72,57,41,49,54,48,34,62,76,63,69,47,88,65,52,67,47,56,33,68,81,41,66,61,41,47,76,69,72,68,59,77,85,76,84,131